Protein AF-A0A527IDY1-F1 (afdb_monomer)

pLDDT: mean 92.34, std 3.21, range [83.94, 98.06]

Foldseek 3Di:
DPDPVVVVVVVVVVLVVLCVVAVVPDDPVPCVPWDKDFDADWDPPDPVDIDGSGNHMDTD

Mean predicted aligned error: 3.77 Å

Sequence (60 aa):
FTNQIEYQDAGSALNNEMKKEVLAKVDTSTLTGKTVSVVGAFKLVNPKSWLVTPVRLEVK

Secondary structure (DSSP, 8-state):
--SHHHHHHHHHHHHHHHIIIIITT--GGG-TT--EEEEEEEEEEETTEEEEEEEEEEE-

Solvent-accessible surface area (backbone atoms only — not comparable to full-atom values): 3760 Å² total; per-residue (Å²): 118,97,50,70,64,58,48,51,50,50,53,48,52,51,54,53,51,38,43,54,74,43,49,70,77,53,68,72,89,71,45,77,95,50,55,72,50,76,44,57,57,74,43,82,76,49,102,88,43,71,49,68,55,54,74,39,73,46,80,101

Radius of gyration: 14.36 Å; Cα contacts (8 Å, |Δi|>4): 56; chains: 1; bounding box: 33×28×39 Å

Structure (mmCIF, N/CA/C/O backbone):
data_AF-A0A527IDY1-F1
#
_entry.id   AF-A0A527IDY1-F1
#
loop_
_atom_site.group_PDB
_atom_site.id
_atom_site.type_symbol
_atom_site.label_atom_id
_atom_site.label_alt_id
_atom_site.label_comp_id
_atom_site.label_asym_id
_atom_site.label_entity_id
_atom_site.label_seq_id
_atom_site.pdbx_PDB_ins_code
_atom_site.Cartn_x
_atom_site.Cartn_y
_atom_site.Cartn_z
_atom_site.occupancy
_atom_site.B_iso_or_equiv
_atom_site.auth_seq_id
_atom_site.auth_comp_id
_atom_site.auth_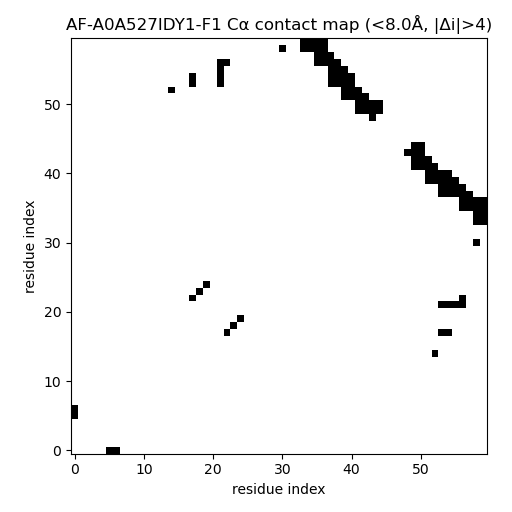asym_id
_atom_site.auth_atom_id
_atom_site.pdbx_PDB_model_num
ATOM 1 N N . PHE A 1 1 ? 8.738 -0.558 -20.330 1.00 91.25 1 PHE A N 1
ATOM 2 C CA . PHE A 1 1 ? 9.980 -0.261 -19.594 1.00 91.25 1 PHE A CA 1
ATOM 3 C C . PHE A 1 1 ? 11.120 -0.925 -20.324 1.00 91.25 1 PHE A C 1
ATOM 5 O O . PHE A 1 1 ?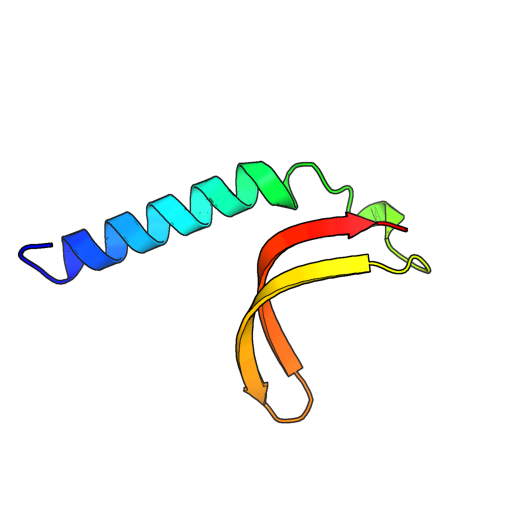 11.010 -2.108 -20.629 1.00 91.25 1 PHE A O 1
ATOM 12 N N . THR A 1 2 ? 12.149 -0.162 -20.671 1.00 96.81 2 THR A N 1
ATOM 13 C CA . THR A 1 2 ? 13.328 -0.663 -21.392 1.00 96.81 2 THR A CA 1
ATOM 14 C C . THR A 1 2 ? 14.402 -1.190 -20.441 1.00 96.81 2 THR A C 1
ATOM 16 O O . THR A 1 2 ? 15.254 -1.975 -20.843 1.00 96.81 2 THR A O 1
ATOM 19 N N . ASN A 1 3 ? 14.336 -0.791 -19.167 1.00 96.31 3 ASN A N 1
ATOM 20 C CA . ASN A 1 3 ? 15.254 -1.202 -18.115 1.00 96.31 3 ASN A CA 1
ATOM 21 C C . ASN A 1 3 ? 14.561 -1.228 -16.738 1.00 96.31 3 ASN A C 1
ATOM 23 O O . ASN A 1 3 ? 13.414 -0.804 -16.569 1.00 96.31 3 ASN A O 1
ATOM 27 N N . GLN A 1 4 ? 15.276 -1.761 -15.749 1.00 97.12 4 GLN A N 1
ATOM 28 C CA . GLN A 1 4 ? 14.775 -1.973 -14.391 1.00 97.12 4 GLN A CA 1
ATOM 29 C C . GLN A 1 4 ? 14.581 -0.668 -13.618 1.00 97.12 4 GLN A C 1
ATOM 31 O O . GLN A 1 4 ? 13.685 -0.619 -12.780 1.00 97.12 4 GLN A O 1
ATOM 36 N N . ILE A 1 5 ? 15.363 0.375 -13.916 1.00 97.69 5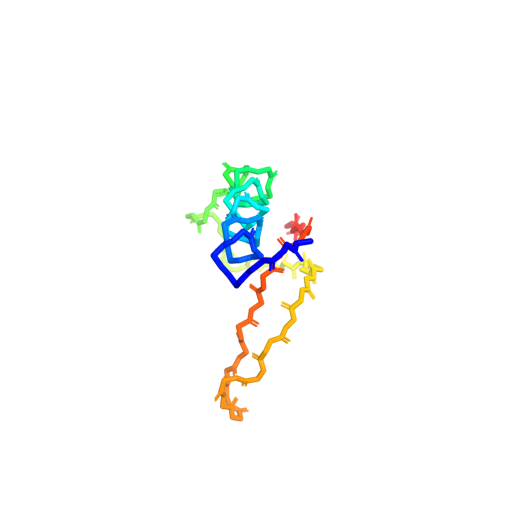 ILE A N 1
ATOM 37 C CA . ILE A 1 5 ? 15.240 1.685 -13.264 1.00 97.69 5 ILE A CA 1
ATOM 38 C C . ILE A 1 5 ? 13.898 2.309 -13.649 1.00 97.69 5 ILE A C 1
ATOM 40 O O . ILE A 1 5 ? 13.102 2.619 -12.772 1.00 97.69 5 ILE A O 1
ATOM 44 N N . GLU A 1 6 ? 13.567 2.353 -14.942 1.00 98.06 6 GLU A N 1
ATOM 45 C CA . GLU A 1 6 ? 12.280 2.891 -15.405 1.00 98.06 6 GLU A CA 1
ATOM 46 C C . GLU A 1 6 ? 11.074 2.159 -14.791 1.00 98.06 6 GLU A C 1
ATOM 48 O O . GLU A 1 6 ? 10.070 2.782 -14.445 1.00 98.06 6 GLU A O 1
ATOM 53 N N . TYR A 1 7 ? 11.152 0.829 -14.660 1.00 97.75 7 TYR A N 1
ATOM 54 C CA . TYR A 1 7 ? 10.088 0.043 -14.028 1.00 97.75 7 TYR A CA 1
ATOM 55 C C . TYR A 1 7 ? 9.940 0.382 -12.538 1.00 97.75 7 TYR A C 1
ATOM 57 O O . TYR A 1 7 ? 8.824 0.544 -12.040 1.00 97.75 7 TYR A O 1
ATOM 65 N N . GLN A 1 8 ? 11.063 0.506 -11.827 1.00 97.50 8 GLN A N 1
ATOM 66 C CA . GLN A 1 8 ? 11.083 0.863 -10.408 1.00 97.50 8 GLN A CA 1
ATOM 67 C C . GLN A 1 8 ? 10.577 2.287 -10.168 1.00 97.50 8 GLN A C 1
ATOM 69 O O . GLN A 1 8 ? 9.796 2.504 -9.236 1.00 97.50 8 GLN A O 1
ATOM 74 N N . ASP A 1 9 ? 10.962 3.234 -11.020 1.00 97.88 9 ASP A N 1
ATOM 75 C CA . ASP A 1 9 ? 10.535 4.629 -10.937 1.00 97.88 9 ASP A CA 1
ATOM 76 C C . ASP A 1 9 ? 9.030 4.755 -11.158 1.00 97.88 9 ASP A C 1
ATOM 78 O O . ASP A 1 9 ? 8.339 5.392 -10.361 1.00 97.88 9 ASP A O 1
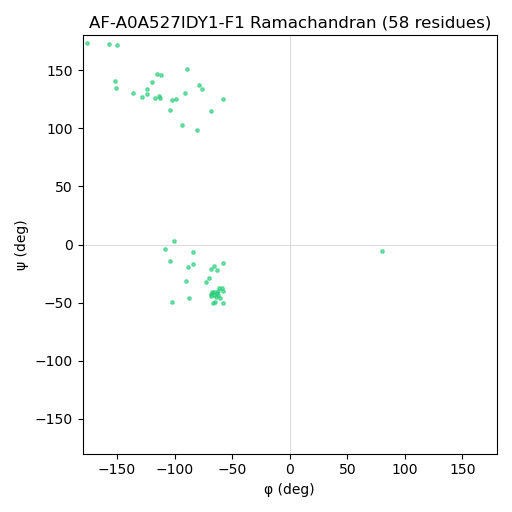ATOM 82 N N . ALA A 1 10 ? 8.484 4.074 -12.170 1.00 97.06 10 ALA A N 1
ATOM 83 C CA . ALA A 1 10 ? 7.044 4.064 -12.405 1.00 97.06 10 ALA A CA 1
ATOM 84 C C . ALA A 1 10 ? 6.268 3.419 -11.248 1.00 97.06 10 ALA A C 1
ATOM 86 O O . ALA A 1 10 ? 5.248 3.957 -10.815 1.00 97.06 10 ALA A O 1
ATOM 87 N N . GLY A 1 11 ? 6.764 2.306 -10.698 1.00 94.31 11 GLY A N 1
ATOM 88 C CA . GLY A 1 11 ? 6.165 1.683 -9.516 1.00 94.31 11 GLY A CA 1
ATOM 89 C C . GLY A 1 11 ? 6.195 2.599 -8.288 1.00 94.31 11 GLY A C 1
ATOM 90 O O . GLY A 1 11 ? 5.218 2.688 -7.542 1.00 94.31 11 GLY A O 1
ATOM 91 N N . SER A 1 12 ? 7.295 3.325 -8.092 1.00 94.88 12 SER A N 1
ATOM 92 C CA . SER A 1 12 ? 7.449 4.280 -6.991 1.00 94.88 12 SER A CA 1
ATOM 93 C C . SER A 1 12 ? 6.525 5.486 -7.157 1.00 94.88 12 SER A C 1
ATOM 95 O O . SER A 1 12 ? 5.852 5.875 -6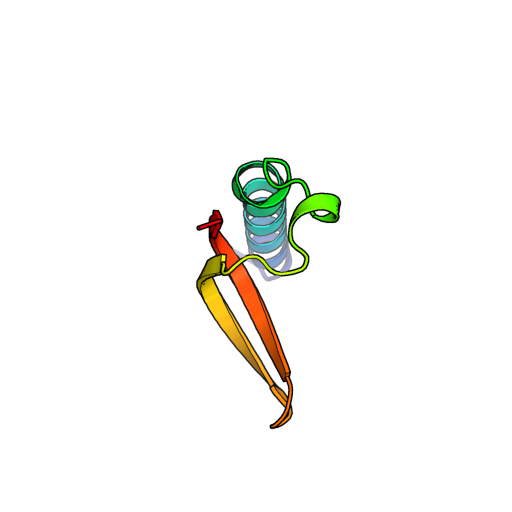.202 1.00 94.88 12 SER A O 1
ATOM 97 N N . ALA A 1 13 ? 6.435 6.036 -8.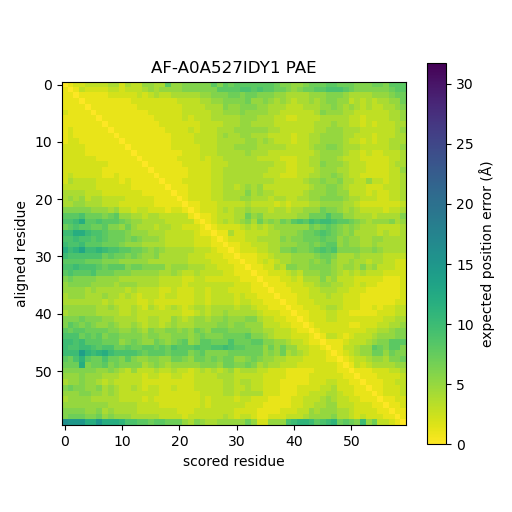370 1.00 96.00 13 ALA A N 1
ATOM 98 C CA . ALA A 1 13 ? 5.535 7.135 -8.699 1.00 96.00 13 ALA A CA 1
ATOM 99 C C . ALA A 1 13 ? 4.069 6.748 -8.467 1.00 96.00 13 ALA A C 1
ATOM 101 O O . ALA A 1 13 ? 3.347 7.482 -7.792 1.00 96.00 13 ALA A O 1
ATOM 102 N N . LEU A 1 14 ? 3.659 5.559 -8.928 1.00 92.94 14 LEU A N 1
ATOM 103 C CA . LEU A 1 14 ? 2.317 5.025 -8.690 1.00 92.94 14 LEU A CA 1
ATOM 104 C C . LEU A 1 14 ? 2.022 4.927 -7.186 1.00 92.94 14 LEU A C 1
ATOM 106 O O . LEU A 1 14 ? 1.014 5.446 -6.716 1.00 92.94 14 LEU A O 1
ATOM 110 N N . ASN A 1 15 ? 2.918 4.314 -6.408 1.00 90.81 15 ASN A N 1
ATOM 111 C CA . ASN A 1 15 ? 2.736 4.169 -4.962 1.00 90.81 15 ASN A CA 1
ATOM 112 C C . ASN A 1 15 ? 2.653 5.519 -4.238 1.00 90.81 15 ASN A C 1
ATOM 114 O O . ASN A 1 15 ? 1.891 5.659 -3.281 1.00 90.81 15 ASN A O 1
ATOM 118 N N . ASN A 1 16 ? 3.433 6.510 -4.670 1.00 93.06 16 ASN A N 1
ATOM 119 C CA . ASN A 1 16 ? 3.400 7.848 -4.091 1.00 93.06 16 ASN A CA 1
ATOM 120 C C . ASN A 1 16 ? 2.076 8.558 -4.379 1.00 93.06 16 ASN A C 1
ATOM 122 O O . ASN A 1 16 ? 1.524 9.183 -3.476 1.00 93.06 16 ASN A O 1
ATOM 126 N N . GLU A 1 17 ? 1.544 8.428 -5.592 1.00 93.19 17 GLU A N 1
ATOM 127 C CA . GLU A 1 17 ? 0.258 9.028 -5.946 1.00 93.19 17 GLU A CA 1
ATOM 128 C C . GLU A 1 17 ? -0.901 8.354 -5.206 1.00 93.19 17 GLU A C 1
ATOM 130 O O . GLU A 1 17 ? -1.731 9.029 -4.600 1.00 93.19 17 GLU A O 1
ATOM 135 N N . MET A 1 18 ? -0.882 7.022 -5.111 1.00 90.25 18 MET A N 1
ATOM 136 C CA . MET A 1 18 ? -1.874 6.274 -4.335 1.00 90.25 18 MET A CA 1
ATOM 137 C C . MET A 1 18 ? -1.891 6.674 -2.854 1.00 90.25 18 MET A C 1
ATOM 139 O O . MET A 1 18 ? -2.961 6.778 -2.255 1.00 90.25 18 MET A O 1
ATOM 143 N N . LYS A 1 19 ? -0.727 6.954 -2.248 1.00 88.25 19 LYS A N 1
ATOM 144 C CA . LYS A 1 19 ? -0.661 7.462 -0.866 1.00 88.25 19 LYS A CA 1
ATOM 145 C C . LYS A 1 19 ? -1.352 8.817 -0.720 1.00 88.25 19 LYS A C 1
ATOM 147 O O . LYS A 1 19 ? -2.080 9.005 0.252 1.00 88.25 19 LYS A O 1
ATOM 152 N N . LYS A 1 20 ? -1.146 9.746 -1.657 1.00 90.94 20 LYS A N 1
ATOM 153 C CA . LYS A 1 20 ? -1.812 11.057 -1.618 1.00 90.94 20 LYS A CA 1
ATOM 154 C C . LYS A 1 20 ? -3.320 10.902 -1.774 1.00 90.94 20 LYS A C 1
ATOM 156 O O . LYS A 1 20 ? -4.079 11.418 -0.963 1.00 90.94 20 LYS A O 1
ATOM 161 N N . GLU A 1 21 ? -3.752 10.145 -2.775 1.00 90.75 21 GLU A N 1
ATOM 162 C CA . GLU A 1 21 ? -5.169 10.058 -3.116 1.00 90.75 21 GLU A CA 1
ATOM 163 C C . GLU A 1 21 ? -5.999 9.259 -2.113 1.00 90.75 21 GLU A C 1
ATOM 165 O O . GLU A 1 21 ? -7.174 9.575 -1.908 1.00 90.75 21 GLU A O 1
ATOM 170 N N . VAL A 1 22 ? -5.411 8.237 -1.487 1.00 91.19 22 VAL A N 1
ATOM 171 C CA . VAL A 1 22 ? -6.132 7.337 -0.577 1.00 91.19 22 VAL A CA 1
ATOM 172 C C . VAL A 1 22 ? -5.848 7.670 0.881 1.00 91.19 22 VAL A C 1
ATOM 174 O O . VAL A 1 22 ? -6.785 7.798 1.660 1.00 91.19 22 VAL A O 1
ATOM 177 N N . LEU A 1 23 ? -4.578 7.812 1.273 1.00 87.06 23 LEU A N 1
ATOM 178 C CA . LEU A 1 23 ? -4.205 7.915 2.688 1.00 87.06 23 LEU A CA 1
ATOM 179 C C . LEU A 1 23 ? -4.190 9.349 3.216 1.00 87.06 23 LEU A C 1
ATOM 181 O O . LEU A 1 23 ? -4.511 9.541 4.382 1.00 87.06 23 LEU A O 1
ATOM 185 N N . ALA A 1 24 ? -3.881 10.360 2.397 1.00 86.56 24 ALA A N 1
ATOM 186 C CA . ALA A 1 24 ? -3.857 11.748 2.882 1.00 86.56 24 ALA A CA 1
ATOM 187 C C . ALA A 1 24 ? -5.245 12.266 3.304 1.00 86.56 24 ALA A C 1
ATOM 189 O O . ALA A 1 24 ? -5.343 13.233 4.052 1.00 86.56 24 ALA A O 1
ATOM 190 N N . LYS A 1 25 ? -6.318 11.607 2.848 1.00 83.94 25 LYS A N 1
ATOM 191 C CA . LYS A 1 25 ? -7.712 11.908 3.213 1.00 83.94 25 LYS A CA 1
ATOM 192 C C . LYS A 1 25 ? -8.139 11.251 4.534 1.00 83.94 25 LYS A C 1
ATOM 194 O O . LYS A 1 25 ? -9.246 11.500 5.002 1.00 83.94 25 LYS A O 1
ATOM 199 N N . VAL A 1 26 ? -7.299 10.396 5.122 1.00 86.81 26 VAL A N 1
ATOM 200 C CA . VAL A 1 26 ? -7.629 9.599 6.308 1.00 86.81 26 VAL A CA 1
ATOM 201 C C . VAL A 1 26 ? -6.957 10.200 7.536 1.00 86.81 26 VAL A C 1
ATOM 203 O O . VAL A 1 26 ? -5.735 10.177 7.657 1.00 86.81 26 VAL A O 1
ATOM 206 N N . ASP A 1 27 ? -7.756 10.674 8.490 1.00 87.31 27 ASP A N 1
ATOM 207 C CA . ASP A 1 27 ? -7.246 11.065 9.803 1.00 87.31 27 ASP A CA 1
ATOM 208 C C . ASP A 1 27 ? -7.057 9.832 10.694 1.00 87.31 27 ASP A C 1
ATOM 210 O O . ASP A 1 27 ? -7.995 9.325 11.324 1.00 87.31 27 ASP A O 1
ATOM 214 N N . THR A 1 28 ? -5.813 9.362 10.760 1.00 86.69 28 THR A N 1
ATOM 215 C CA . THR A 1 28 ? -5.428 8.177 11.529 1.00 86.69 28 THR A CA 1
ATOM 216 C C . THR A 1 28 ? -5.642 8.326 13.033 1.00 86.69 28 THR A C 1
ATOM 218 O O . THR A 1 28 ? -5.774 7.313 13.716 1.00 86.69 28 THR A O 1
ATOM 221 N N . SER A 1 29 ? -5.708 9.554 13.562 1.00 89.44 29 SER A N 1
ATOM 222 C CA . SER A 1 29 ? -5.928 9.787 14.996 1.00 89.44 29 SER A CA 1
ATOM 223 C C . SER A 1 29 ? -7.339 9.392 15.449 1.00 89.44 29 SER A C 1
ATOM 225 O O . SER A 1 29 ? -7.555 9.082 16.619 1.00 89.44 29 SER A O 1
ATOM 227 N N . THR A 1 30 ? -8.290 9.323 14.511 1.00 88.12 30 THR A N 1
ATOM 228 C CA . THR A 1 30 ? -9.709 9.054 14.797 1.00 88.12 30 THR A CA 1
ATOM 229 C C . THR A 1 30 ? -10.134 7.609 14.537 1.00 88.12 30 THR A C 1
ATOM 231 O O . THR A 1 30 ? -11.320 7.292 14.641 1.00 88.12 30 THR A O 1
ATOM 234 N N . LEU A 1 31 ? -9.202 6.730 14.155 1.00 90.50 31 LEU A N 1
ATOM 235 C CA . LEU A 1 31 ? -9.525 5.370 13.710 1.00 90.50 31 LEU A CA 1
ATOM 236 C C . LEU A 1 31 ? -9.687 4.364 14.853 1.00 90.50 31 LEU A C 1
ATOM 238 O O . LEU A 1 31 ? -10.258 3.295 14.642 1.00 90.50 31 LEU A O 1
ATOM 242 N N . THR A 1 32 ? -9.204 4.676 16.056 1.00 93.25 32 THR A N 1
ATOM 243 C CA . THR A 1 32 ? -9.306 3.770 17.206 1.00 93.25 32 THR A CA 1
ATOM 244 C C . THR A 1 32 ? -10.767 3.433 17.502 1.00 93.25 32 THR A C 1
ATOM 246 O O . THR A 1 32 ? -11.596 4.319 17.683 1.00 93.25 32 THR A O 1
ATOM 249 N N . GLY A 1 33 ? -11.082 2.136 17.550 1.00 94.56 33 GLY A N 1
ATOM 250 C CA . GLY A 1 33 ? -12.440 1.635 17.784 1.00 94.56 33 GLY A CA 1
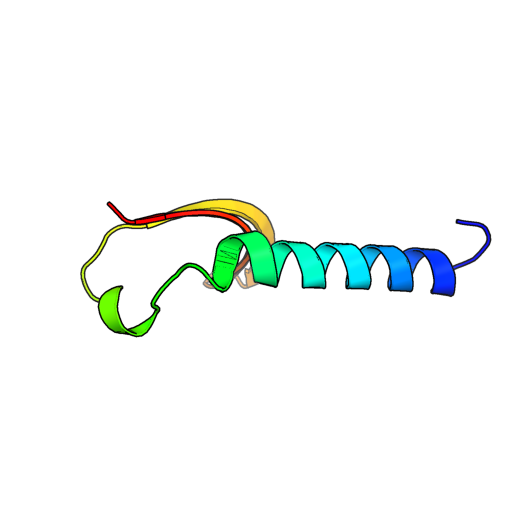ATOM 251 C C . GLY A 1 33 ? -13.354 1.635 16.552 1.00 94.56 33 GLY A C 1
ATOM 252 O O . GLY A 1 33 ? -14.455 1.095 16.634 1.00 94.56 33 GLY A O 1
ATOM 253 N N . LYS A 1 34 ? -12.914 2.177 15.407 1.00 93.38 34 LYS A N 1
ATOM 254 C CA . LYS A 1 34 ? -13.673 2.138 14.149 1.00 93.38 34 LYS A CA 1
ATOM 255 C C . LYS A 1 34 ? -13.346 0.892 13.336 1.00 93.38 34 LYS A C 1
ATOM 257 O O . LYS A 1 34 ? -12.237 0.363 13.380 1.00 93.38 34 LYS A O 1
ATOM 262 N N . THR A 1 35 ? -14.317 0.445 12.544 1.00 94.06 35 THR A N 1
ATOM 263 C CA . THR A 1 35 ? -14.100 -0.618 11.557 1.00 94.06 35 THR A CA 1
ATOM 264 C C . THR A 1 35 ? -13.710 0.008 10.226 1.00 94.06 35 THR A C 1
ATOM 266 O O . THR A 1 35 ? -14.398 0.899 9.735 1.00 94.06 35 THR A O 1
ATOM 269 N N . VAL A 1 36 ? -12.636 -0.481 9.610 1.00 91.81 36 VAL A N 1
ATOM 270 C CA . VAL A 1 36 ? -12.203 -0.033 8.280 1.00 91.81 36 VAL A CA 1
ATOM 271 C C . VAL A 1 36 ? -12.370 -1.140 7.249 1.00 91.81 36 VAL A C 1
ATOM 273 O O . VAL A 1 36 ? -12.216 -2.322 7.549 1.00 91.81 36 VAL A O 1
ATOM 276 N N . SER A 1 37 ? -12.697 -0.757 6.020 1.00 93.19 37 SER A N 1
ATOM 277 C CA . SER A 1 37 ? -12.691 -1.635 4.850 1.00 93.19 37 SER A CA 1
ATOM 278 C C . SER A 1 37 ? -11.585 -1.180 3.907 1.00 93.19 37 SER A C 1
ATOM 280 O O . SER A 1 37 ? -11.511 -0.007 3.549 1.00 93.19 37 SER A O 1
ATOM 282 N N . VAL A 1 38 ? -10.697 -2.103 3.539 1.00 92.44 38 VAL A N 1
ATOM 283 C CA . VAL A 1 38 ? -9.509 -1.808 2.731 1.00 92.44 38 VAL A CA 1
ATOM 284 C C . VAL A 1 38 ? -9.514 -2.693 1.495 1.00 92.44 38 VAL A C 1
ATOM 286 O O . VAL A 1 38 ? -9.642 -3.911 1.601 1.00 92.44 38 VAL A O 1
ATOM 289 N N . VAL A 1 39 ? -9.332 -2.082 0.326 1.00 94.12 39 VAL A N 1
ATOM 290 C CA . VAL A 1 39 ? -9.069 -2.787 -0.934 1.00 94.12 39 VAL A CA 1
ATOM 291 C C . VAL A 1 39 ? -7.654 -2.434 -1.364 1.00 94.12 39 VAL A C 1
ATOM 293 O O . VAL A 1 39 ? -7.306 -1.255 -1.433 1.00 94.12 39 VAL A O 1
ATOM 296 N N . GLY A 1 40 ? -6.825 -3.435 -1.647 1.00 93.06 40 GLY A N 1
ATOM 297 C CA . GLY A 1 40 ? -5.428 -3.210 -2.001 1.00 93.06 40 GLY A CA 1
ATOM 298 C C . GLY A 1 40 ? -4.682 -4.479 -2.381 1.00 93.06 40 GLY A C 1
ATOM 299 O O . GLY A 1 40 ? -5.193 -5.590 -2.243 1.00 93.06 40 GLY A O 1
ATOM 300 N N . ALA A 1 41 ? -3.448 -4.296 -2.844 1.00 92.88 41 ALA A N 1
ATOM 301 C CA . ALA A 1 41 ? -2.515 -5.400 -3.020 1.00 92.88 41 ALA A CA 1
ATOM 302 C C . ALA A 1 41 ? -1.973 -5.815 -1.649 1.00 92.88 41 ALA A C 1
ATOM 304 O O . ALA A 1 41 ? -1.581 -4.954 -0.860 1.00 92.88 41 ALA A O 1
ATOM 305 N N . PHE A 1 42 ? -1.940 -7.117 -1.361 1.00 92.69 42 PHE A N 1
ATOM 306 C CA . PHE A 1 42 ? -1.449 -7.632 -0.086 1.00 92.69 42 PHE A CA 1
ATOM 307 C C . PHE A 1 42 ? -0.193 -8.479 -0.273 1.00 92.69 42 PHE A C 1
ATOM 309 O O . PHE A 1 42 ? -0.035 -9.199 -1.259 1.00 92.69 42 PHE A O 1
ATOM 316 N N . LYS A 1 43 ? 0.689 -8.416 0.720 1.00 93.50 43 LYS A N 1
ATOM 317 C CA . LYS A 1 43 ? 1.831 -9.308 0.869 1.00 93.50 43 LYS A CA 1
ATOM 318 C C . LYS A 1 43 ? 1.816 -9.899 2.271 1.00 93.50 43 LYS A C 1
ATOM 320 O O . LYS A 1 43 ? 1.792 -9.171 3.263 1.00 93.50 43 LYS A O 1
ATOM 325 N N . LEU A 1 44 ? 1.884 -11.225 2.348 1.00 93.62 44 LEU A N 1
ATOM 326 C CA . LEU A 1 44 ? 2.134 -11.927 3.601 1.00 93.62 44 LEU A CA 1
ATOM 327 C C . LEU A 1 44 ? 3.570 -11.632 4.050 1.00 93.62 44 LEU A C 1
ATOM 329 O O . LEU A 1 44 ? 4.519 -12.001 3.359 1.00 93.62 44 LEU A O 1
ATOM 333 N N . VAL A 1 45 ? 3.730 -10.939 5.180 1.00 93.56 45 VAL A N 1
ATOM 334 C CA . VAL A 1 45 ? 5.055 -10.661 5.757 1.00 93.56 45 VAL A CA 1
ATOM 335 C C . VAL A 1 45 ? 5.457 -11.817 6.666 1.00 93.56 45 VAL A C 1
ATOM 337 O O . VAL A 1 45 ? 6.571 -12.324 6.574 1.00 93.56 45 VAL A O 1
ATOM 340 N N . ASN A 1 46 ? 4.531 -12.258 7.519 1.00 93.06 46 ASN A N 1
ATOM 341 C CA . ASN A 1 46 ? 4.652 -13.447 8.362 1.00 93.06 46 ASN A CA 1
ATOM 342 C C . ASN A 1 46 ? 3.242 -13.948 8.759 1.00 93.06 46 ASN A C 1
ATOM 344 O O . ASN A 1 46 ? 2.265 -13.244 8.506 1.00 93.06 46 ASN A O 1
ATOM 348 N N . PRO A 1 47 ? 3.092 -15.116 9.416 1.00 92.88 47 PRO A N 1
ATOM 349 C CA . PRO A 1 47 ? 1.772 -15.665 9.759 1.00 92.88 47 PRO A CA 1
ATOM 350 C C . PRO A 1 47 ? 0.875 -14.763 10.623 1.00 92.88 47 PRO A C 1
ATOM 352 O O . PRO A 1 47 ? -0.321 -15.013 10.719 1.00 92.88 47 PRO A O 1
ATOM 355 N N . LYS A 1 48 ? 1.439 -13.733 11.263 1.00 92.44 48 LYS A N 1
ATOM 356 C CA . LYS A 1 48 ? 0.730 -12.793 12.138 1.00 92.44 48 LYS A CA 1
ATOM 357 C C . LYS A 1 48 ? 0.564 -11.398 11.522 1.00 92.44 48 LYS A C 1
ATOM 359 O O . LYS A 1 48 ? -0.026 -10.538 12.166 1.00 92.44 48 LYS A O 1
ATOM 364 N N . SER A 1 49 ? 1.110 -11.133 10.330 1.00 91.88 49 SER A N 1
ATOM 365 C CA . SER A 1 49 ? 1.135 -9.786 9.754 1.00 91.88 49 SER A CA 1
ATOM 366 C C . SER A 1 49 ? 1.119 -9.779 8.226 1.00 91.88 49 SER A C 1
ATOM 368 O O . SER A 1 49 ? 1.877 -10.489 7.553 1.00 91.88 49 SER A O 1
ATOM 370 N N . TRP A 1 50 ? 0.274 -8.906 7.683 1.00 92.44 50 TRP A N 1
ATOM 371 C CA . TRP A 1 50 ? 0.150 -8.618 6.260 1.00 92.44 50 TRP A CA 1
ATOM 372 C C . TRP A 1 50 ? 0.463 -7.147 6.017 1.00 92.44 50 TRP A C 1
ATOM 374 O O . TRP A 1 50 ? 0.036 -6.283 6.780 1.00 92.44 50 TRP A O 1
ATOM 384 N N . LEU A 1 51 ? 1.181 -6.867 4.934 1.00 92.38 51 LEU A N 1
ATOM 385 C CA . LEU A 1 51 ? 1.342 -5.515 4.419 1.00 92.38 51 LEU A CA 1
ATOM 386 C C . LEU A 1 51 ? 0.354 -5.327 3.274 1.00 92.38 51 LEU A C 1
ATOM 388 O O . LEU A 1 51 ? 0.350 -6.117 2.331 1.00 92.38 51 LEU A O 1
ATOM 392 N N . VAL A 1 52 ? -0.473 -4.289 3.361 1.00 91.75 52 VAL A N 1
ATOM 393 C CA . VAL A 1 52 ? -1.451 -3.946 2.326 1.00 91.75 52 VAL A CA 1
ATOM 394 C C . VAL A 1 52 ? -1.109 -2.572 1.769 1.00 91.75 52 VAL A C 1
ATOM 396 O O . VAL A 1 52 ? -0.986 -1.613 2.528 1.00 91.75 52 VAL A O 1
ATOM 399 N N . THR A 1 53 ? -0.968 -2.475 0.449 1.00 91.56 53 THR A N 1
ATOM 400 C CA . THR A 1 53 ? -0.885 -1.204 -0.278 1.00 91.56 53 THR A CA 1
ATOM 401 C C . THR A 1 53 ? -2.295 -0.848 -0.749 1.00 91.56 53 THR A C 1
ATOM 403 O O . THR A 1 53 ? -2.795 -1.480 -1.686 1.00 91.56 53 THR A O 1
ATOM 406 N N . PRO A 1 54 ? -2.979 0.098 -0.082 1.00 91.81 54 PRO A N 1
ATOM 407 C CA . PRO A 1 54 ? -4.391 0.341 -0.324 1.00 91.81 54 PRO A CA 1
ATOM 40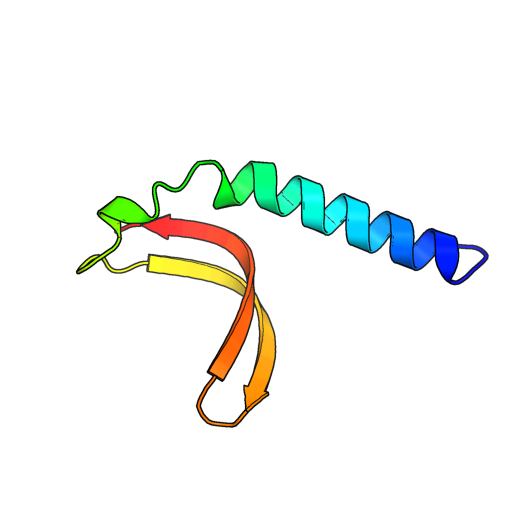8 C C . PRO A 1 54 ? -4.604 1.159 -1.597 1.00 91.81 54 PRO A C 1
ATOM 410 O O . PRO A 1 54 ? -3.922 2.154 -1.835 1.00 91.81 54 PRO A O 1
ATOM 413 N N . VAL A 1 55 ? -5.604 0.757 -2.379 1.00 92.75 55 VAL A N 1
ATOM 414 C CA . VAL A 1 55 ? -6.168 1.555 -3.477 1.00 92.75 55 VAL A CA 1
ATOM 415 C C . VAL A 1 55 ? -7.512 2.184 -3.119 1.00 92.75 55 VAL A C 1
ATOM 417 O O . VAL A 1 55 ? -7.973 3.094 -3.801 1.00 92.75 55 VAL A O 1
ATOM 420 N N . ARG A 1 56 ? -8.129 1.721 -2.027 1.00 92.12 56 ARG A N 1
ATOM 421 C CA . ARG A 1 56 ? -9.314 2.318 -1.411 1.00 92.12 56 ARG A CA 1
ATOM 422 C C . ARG A 1 56 ? -9.330 2.010 0.081 1.00 92.12 56 ARG A C 1
ATOM 424 O O . ARG A 1 56 ? -9.004 0.889 0.479 1.00 92.12 56 ARG A O 1
ATOM 431 N N . LEU A 1 57 ? -9.745 2.988 0.879 1.00 92.44 57 LEU A N 1
ATOM 432 C CA . LEU A 1 57 ? -9.985 2.837 2.309 1.00 92.44 57 LEU A CA 1
ATOM 433 C C . LEU A 1 57 ? -11.296 3.530 2.669 1.00 92.44 57 LEU A C 1
ATOM 435 O O . LEU A 1 57 ? -11.507 4.685 2.312 1.00 92.44 57 LEU A O 1
ATOM 439 N N . GLU A 1 58 ? -12.156 2.815 3.382 1.00 91.06 58 GLU A N 1
ATOM 440 C CA . GLU A 1 58 ? -13.427 3.320 3.894 1.00 91.06 58 GLU A CA 1
ATOM 441 C C . GLU A 1 58 ? -13.476 3.113 5.408 1.00 91.06 58 GLU A C 1
ATOM 443 O O . GLU A 1 58 ? -13.142 2.036 5.908 1.00 91.06 58 GLU A O 1
ATOM 448 N N . VAL A 1 59 ? -13.889 4.146 6.139 1.00 90.06 59 VAL A N 1
ATOM 449 C CA . VAL A 1 59 ? -14.118 4.089 7.587 1.00 90.06 59 VAL A CA 1
ATOM 450 C C . VAL A 1 59 ? -15.624 3.980 7.807 1.00 90.06 59 VAL A C 1
ATOM 452 O O . VAL A 1 59 ? -16.364 4.809 7.281 1.00 90.06 59 VAL A O 1
ATOM 455 N N . LYS A 1 60 ? -16.067 2.952 8.535 1.00 84.94 60 LYS A N 1
ATOM 456 C CA . LYS A 1 60 ? -17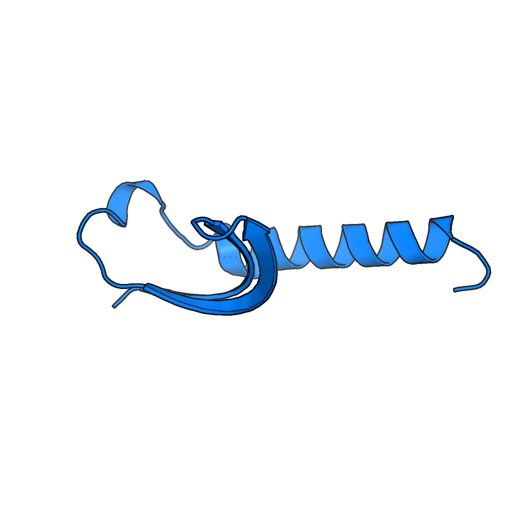.477 2.740 8.891 1.00 84.94 60 LYS A CA 1
ATOM 457 C C . LYS A 1 60 ? -17.839 3.420 10.204 1.00 84.94 60 LYS A C 1
ATOM 459 O O . LYS A 1 60 ? -16.948 3.517 11.082 1.00 84.94 60 LYS A O 1
#